Protein AF-A0A4Z2EWL3-F1 (afdb_monomer)

Foldseek 3Di:
DDDDDDDPDPPPPDDDDDDDAQDPDQQSFDPDWDWDWDQDPVGIDPTHTPDDPDRPHGHHFQFALRDPPDPDPDPVVVVVSVVVVVVLVVQLVVLVVVQVVDPHRDCPPRSRSHGNDDDD

pLDDT: mean 77.42, std 18.26, range [26.3, 98.31]

Radius of gyration: 23.14 Å; Cα contacts (8 Å, |Δi|>4): 96; chains: 1; bounding box: 44×36×85 Å

Sequence (120 aa):
MYVFFSSFHRLTMVGYKLEVTTGDLKSSGTWDHIYVTLFGTEGQSERTELDNFGPDFSSGTVLIGAYPKERFNEPAPKQMIKKFQAELSYLSEAITKRNLQLEIPYSYLDPAQIENSVTI

Mean predicted aligned error: 14.12 Å

Organism: NCBI:txid230148

Secondary structure (DSSP, 8-state):
-----------------------SSTT----SPPEE--EETTEE---EE---SS-TT-TT--BTT---S----SHHHHHHHHHHHHHHHHHHHHHHHHHTT-SS---TT-TTT-BSS---

Nearest PDB structures (foldseek):
  1lox-assembly1_A  TM=9.687E-01  e=5.019E-04  Oryctolagus cuniculus
  7laf-assembly1_A  TM=9.757E-01  e=5.727E-04  Homo sapiens
  2p0m-assembly1_A  TM=9.667E-01  e=2.608E-03  Oryctolagus cuniculus
  8ghb-assembly1_A  TM=8.774E-01  e=1.263E-03  Homo sapiens
  3rde-assembly1_A  TM=9.717E-01  e=4.418E-03  Sus scrofa

Solvent-accessible surface area (backbone atoms only — not comparable to full-atom values): 8103 Å² total; per-residue (Å²): 132,90,85,88,88,77,84,84,75,76,85,71,87,75,88,79,91,84,87,86,81,49,70,91,52,88,55,40,35,63,93,68,92,48,71,47,67,54,78,54,100,92,47,67,54,71,80,41,71,69,78,66,98,67,76,83,36,47,52,77,74,50,36,47,79,62,65,93,73,80,84,75,85,52,69,66,65,54,51,51,50,52,51,52,38,52,53,41,53,53,48,29,54,52,48,52,60,54,28,76,76,41,98,72,62,81,56,84,85,28,43,89,70,29,61,62,67,92,84,132

Structure (mmCIF, N/CA/C/O backbone):
data_AF-A0A4Z2EWL3-F1
#
_entry.id   AF-A0A4Z2EWL3-F1
#
loop_
_atom_site.group_PDB
_atom_site.id
_atom_site.type_symbol
_atom_site.label_atom_id
_atom_site.label_alt_id
_atom_site.label_comp_id
_atom_site.l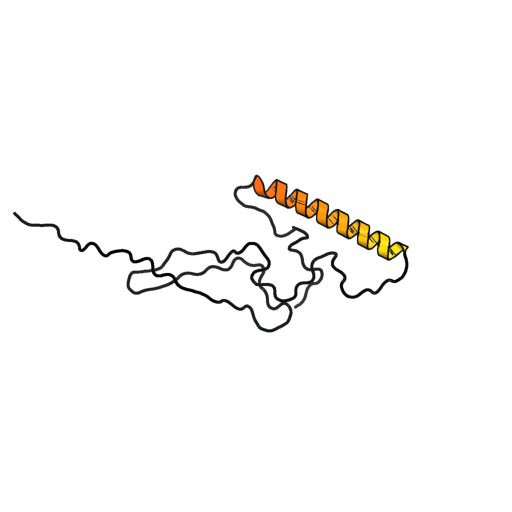abel_asym_id
_atom_site.label_entity_id
_atom_site.label_seq_id
_atom_site.pdbx_PDB_ins_code
_atom_site.Cartn_x
_atom_site.Cartn_y
_atom_site.Cartn_z
_atom_site.occupancy
_atom_site.B_iso_or_equiv
_atom_site.auth_seq_id
_atom_site.auth_comp_id
_atom_site.auth_asym_id
_atom_site.auth_atom_id
_atom_site.pdbx_PDB_model_num
ATOM 1 N N . MET A 1 1 ? -27.261 -0.655 63.452 1.00 36.91 1 MET A N 1
ATOM 2 C CA . MET A 1 1 ? -28.102 0.056 62.465 1.00 36.91 1 MET A CA 1
ATOM 3 C C . MET A 1 1 ? -27.662 -0.409 61.081 1.00 36.91 1 MET A C 1
ATOM 5 O O . MET A 1 1 ? -26.462 -0.417 60.844 1.00 36.91 1 MET A O 1
ATOM 9 N N . TYR A 1 2 ? -28.590 -0.934 60.273 1.00 26.30 2 TYR A N 1
ATOM 10 C CA . TYR A 1 2 ? -28.345 -1.658 59.008 1.00 26.30 2 TYR A CA 1
ATOM 11 C C . TYR A 1 2 ? -27.653 -0.765 57.944 1.00 26.30 2 TYR A C 1
ATOM 13 O O . TYR A 1 2 ? -28.038 0.391 57.822 1.00 26.30 2 TYR A O 1
ATOM 21 N N . VAL A 1 3 ? -26.479 -1.137 57.400 1.00 37.34 3 VAL A N 1
ATOM 22 C CA . VAL A 1 3 ? -26.144 -1.952 56.189 1.00 37.34 3 VAL A CA 1
ATOM 23 C C . VAL A 1 3 ? -26.172 -1.180 54.854 1.00 37.34 3 VAL A C 1
ATOM 25 O O . VAL A 1 3 ? -27.212 -0.679 54.457 1.00 37.34 3 VAL A O 1
ATOM 28 N N . PHE A 1 4 ? -25.055 -1.243 54.111 1.00 32.53 4 PHE A N 1
ATOM 29 C CA . PHE A 1 4 ? -25.033 -1.654 52.697 1.00 32.53 4 PHE A CA 1
ATOM 30 C C . PHE A 1 4 ? -23.852 -2.618 52.477 1.00 32.53 4 PHE A C 1
ATOM 32 O O . PHE A 1 4 ? -22.719 -2.312 52.838 1.00 32.53 4 PHE A O 1
ATOM 39 N N . PHE A 1 5 ? -24.137 -3.796 51.917 1.00 45.84 5 PHE A N 1
ATOM 40 C CA . PHE A 1 5 ? -23.158 -4.721 51.341 1.00 45.84 5 PHE A CA 1
ATOM 41 C C . PHE A 1 5 ? -23.232 -4.569 49.820 1.00 45.84 5 PHE A C 1
ATOM 43 O O . PHE A 1 5 ? -24.322 -4.651 49.260 1.00 45.84 5 PHE A O 1
ATOM 50 N N . SER A 1 6 ? -22.097 -4.472 49.137 1.00 36.22 6 SER A N 1
ATOM 51 C CA . SER A 1 6 ? -21.994 -5.058 47.801 1.00 36.22 6 SER A CA 1
ATOM 52 C C . SER A 1 6 ? -20.575 -5.561 47.592 1.00 36.22 6 SER A C 1
ATOM 54 O O . SER A 1 6 ? -19.611 -4.805 47.690 1.00 36.22 6 SER A O 1
ATOM 56 N N . SER A 1 7 ? -20.487 -6.870 47.372 1.00 41.50 7 SER A N 1
ATOM 57 C CA . SER A 1 7 ? -19.283 -7.641 47.085 1.00 41.50 7 SER A CA 1
ATOM 58 C C . SER A 1 7 ? -18.378 -6.922 46.083 1.00 41.50 7 SER A C 1
ATOM 60 O O . SER A 1 7 ? -18.801 -6.609 44.968 1.00 41.50 7 SER A O 1
ATOM 62 N N . PHE A 1 8 ? -17.130 -6.682 46.484 1.00 43.53 8 PHE A N 1
ATOM 63 C CA . PHE A 1 8 ? -16.066 -6.213 45.605 1.00 43.53 8 PHE A CA 1
ATOM 64 C C . PHE A 1 8 ? -15.697 -7.371 44.668 1.00 43.53 8 PHE A C 1
ATOM 66 O O . PHE A 1 8 ? -14.811 -8.172 44.972 1.00 43.53 8 PHE A O 1
ATOM 73 N N . HIS A 1 9 ? -16.418 -7.510 43.554 1.00 47.66 9 HIS A N 1
ATOM 74 C CA . HIS A 1 9 ? -15.984 -8.393 42.479 1.00 47.66 9 HIS A CA 1
ATOM 75 C C . HIS A 1 9 ? -14.668 -7.817 41.958 1.00 47.66 9 HIS A C 1
ATOM 77 O O . HIS A 1 9 ? -14.622 -6.710 41.421 1.00 47.66 9 HIS A O 1
ATOM 83 N N . ARG A 1 10 ? -13.565 -8.534 42.194 1.00 48.88 10 ARG A N 1
ATOM 84 C CA . ARG A 1 10 ? -12.300 -8.236 41.526 1.00 48.88 10 ARG A CA 1
ATOM 85 C C . ARG A 1 10 ? -12.565 -8.357 40.031 1.00 48.88 10 ARG A C 1
ATOM 87 O O . ARG A 1 10 ? -12.827 -9.458 39.561 1.00 48.88 10 ARG A O 1
ATOM 94 N N . LE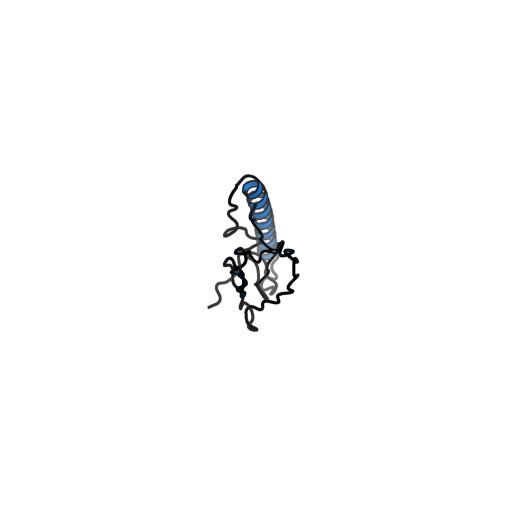U A 1 11 ? -12.452 -7.253 39.300 1.00 53.50 11 LEU A N 1
ATOM 95 C CA . LEU A 1 11 ? -12.307 -7.296 37.850 1.00 53.50 11 LEU A CA 1
ATOM 96 C C . LEU A 1 11 ? -10.967 -7.978 37.561 1.00 53.50 11 LEU A C 1
ATOM 98 O O . LEU A 1 11 ? -9.908 -7.351 37.586 1.00 53.50 11 LEU A O 1
ATOM 102 N N . THR A 1 12 ? -10.982 -9.297 37.390 1.00 55.94 12 THR A N 1
ATOM 103 C CA . THR A 1 12 ? -9.820 -10.019 36.888 1.00 55.94 12 THR A CA 1
ATOM 104 C C . THR A 1 12 ? -9.758 -9.767 35.394 1.00 55.94 12 THR A C 1
ATOM 106 O O . THR A 1 12 ? -10.603 -10.255 34.649 1.00 55.94 12 THR A O 1
ATOM 109 N N . MET A 1 13 ? -8.768 -8.991 34.958 1.00 58.00 13 MET A N 1
ATOM 110 C CA . MET A 1 13 ? -8.399 -8.904 33.547 1.00 58.00 13 MET A CA 1
ATOM 111 C C . MET A 1 13 ? -8.018 -10.308 33.072 1.00 58.00 13 MET A C 1
ATOM 113 O O . MET A 1 13 ? -6.958 -10.827 33.426 1.00 58.00 13 MET A O 1
ATOM 117 N N . VAL A 1 14 ? -8.912 -10.946 32.322 1.00 70.56 14 VAL A N 1
ATOM 118 C CA . VAL A 1 14 ? -8.635 -12.212 31.646 1.00 70.56 14 VAL A CA 1
ATOM 119 C C . VAL A 1 14 ? -8.120 -11.864 30.258 1.00 70.56 14 VAL A C 1
ATOM 121 O O . VAL A 1 14 ? -8.828 -11.250 29.464 1.00 70.56 14 VAL A O 1
ATOM 124 N N . GLY A 1 15 ? -6.867 -12.215 29.980 1.00 73.12 15 GLY A N 1
ATOM 125 C CA . GLY A 1 15 ? -6.297 -12.073 28.645 1.00 73.12 15 GLY A CA 1
ATOM 126 C C . GLY A 1 15 ? -6.815 -13.180 27.734 1.00 73.12 15 GLY A C 1
ATOM 127 O O . GLY A 1 15 ? -6.640 -14.359 28.039 1.00 73.12 15 GLY A O 1
ATOM 128 N N . TYR A 1 16 ? -7.421 -12.806 26.610 1.00 74.25 16 TYR A N 1
ATOM 129 C CA . TYR A 1 16 ? -7.847 -13.737 25.570 1.00 74.25 16 TYR A CA 1
ATOM 130 C C . TYR A 1 16 ? -6.922 -13.600 24.363 1.00 74.25 16 TYR A C 1
ATOM 132 O O . TYR A 1 16 ? -6.658 -12.491 23.903 1.00 74.25 16 TYR A O 1
ATOM 140 N N . LYS A 1 17 ? -6.428 -14.727 23.843 1.00 79.00 17 LYS A N 1
ATOM 141 C CA . LYS A 1 17 ? -5.720 -14.762 22.562 1.00 79.00 17 LYS A CA 1
ATOM 142 C C . LYS A 1 17 ? -6.729 -15.107 21.475 1.00 79.00 17 LYS A C 1
ATOM 144 O O . LYS A 1 17 ? -7.291 -16.198 21.490 1.00 79.00 17 LYS A O 1
ATOM 149 N N . LEU A 1 18 ? -6.947 -14.173 20.561 1.00 73.69 18 LEU A N 1
ATOM 150 C CA . LEU A 1 18 ? -7.812 -14.354 19.402 1.00 73.69 18 LEU A CA 1
ATOM 151 C C . LEU A 1 18 ? -6.942 -14.583 18.166 1.00 73.69 18 LEU A C 1
ATOM 153 O O . LEU A 1 18 ? -5.900 -13.948 18.013 1.00 73.69 18 LEU A O 1
ATOM 157 N N . GLU A 1 19 ? -7.369 -15.493 17.299 1.00 75.06 19 GLU A N 1
ATOM 158 C CA . GLU A 1 19 ? -6.786 -15.706 15.977 1.00 75.06 19 GLU A CA 1
ATOM 159 C C . GLU A 1 19 ? -7.910 -15.551 14.957 1.00 75.06 19 GLU A C 1
ATOM 161 O O . GLU A 1 19 ? -8.977 -16.150 15.103 1.00 75.06 19 GLU A O 1
ATOM 166 N N . VAL A 1 20 ? -7.693 -14.688 13.970 1.00 74.06 20 VAL A N 1
ATOM 167 C CA . VAL A 1 20 ? -8.675 -14.359 12.938 1.00 74.06 20 VAL A CA 1
ATOM 168 C C . VAL A 1 20 ? -8.034 -14.661 11.592 1.00 74.06 20 VAL A C 1
ATOM 170 O O . VAL A 1 20 ? -6.884 -14.303 11.354 1.00 74.06 20 VAL A O 1
ATOM 173 N N . THR A 1 21 ? -8.765 -15.339 10.712 1.00 68.25 21 THR A N 1
ATOM 174 C CA . THR A 1 21 ? -8.291 -15.683 9.369 1.00 68.25 21 THR A CA 1
ATOM 175 C C . THR A 1 21 ? -9.355 -15.310 8.350 1.00 68.25 21 THR A C 1
ATOM 177 O O . THR A 1 21 ? -10.517 -15.691 8.485 1.00 68.25 21 THR A O 1
ATOM 180 N N . THR A 1 22 ? -8.956 -14.573 7.319 1.00 63.28 22 THR A N 1
ATOM 181 C CA . THR A 1 22 ? -9.805 -14.154 6.204 1.00 63.28 22 THR A CA 1
ATOM 182 C C . THR A 1 22 ? -9.555 -15.062 5.001 1.00 63.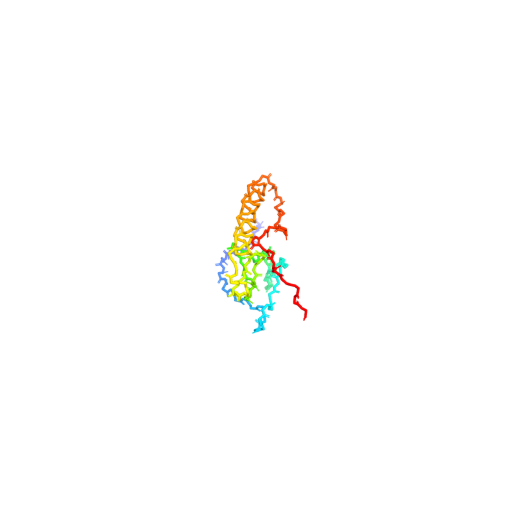28 22 THR A C 1
ATOM 184 O O . THR A 1 22 ? -8.698 -14.771 4.178 1.00 63.28 22 THR A O 1
ATOM 187 N N . GLY A 1 23 ? -10.287 -16.182 4.914 1.00 66.69 23 GLY A N 1
ATOM 188 C CA . GLY A 1 23 ? -10.231 -17.150 3.801 1.00 66.69 23 GLY A CA 1
ATOM 189 C C . GLY A 1 23 ? -8.845 -17.759 3.507 1.00 66.69 23 GLY A C 1
ATOM 190 O O . GLY A 1 23 ? -7.820 -17.326 4.021 1.00 66.69 23 GLY A O 1
ATOM 191 N N . ASP A 1 24 ? -8.798 -18.804 2.684 1.00 70.44 24 ASP A N 1
ATOM 192 C CA . ASP A 1 24 ? -7.557 -19.471 2.249 1.00 70.44 24 ASP A CA 1
ATOM 193 C C . ASP A 1 24 ? -7.248 -19.252 0.755 1.00 70.44 24 ASP A C 1
ATOM 195 O O . ASP A 1 24 ? -6.275 -19.787 0.214 1.00 70.44 24 ASP A O 1
ATOM 199 N N . LEU A 1 25 ? -8.057 -18.428 0.082 1.00 58.72 25 LEU A N 1
ATOM 200 C CA . LEU A 1 25 ? -7.866 -18.054 -1.312 1.00 58.72 25 LEU A CA 1
ATOM 201 C C . LEU A 1 25 ? -6.896 -16.877 -1.424 1.00 58.72 25 LEU A C 1
ATOM 203 O O . LEU A 1 25 ? -6.834 -15.988 -0.581 1.00 58.72 25 LEU A O 1
ATOM 207 N N . LYS A 1 26 ? -6.137 -16.840 -2.519 1.00 58.09 26 LYS A N 1
ATOM 208 C CA . LYS A 1 26 ? -5.265 -15.700 -2.804 1.00 58.09 26 LYS A CA 1
ATOM 209 C C . LYS A 1 26 ? -6.119 -14.426 -2.902 1.00 58.09 26 LYS A C 1
ATOM 211 O O . LYS A 1 26 ? -7.055 -14.410 -3.695 1.00 58.09 26 LYS A O 1
ATOM 216 N N . SER A 1 27 ? -5.776 -13.398 -2.124 1.00 59.25 27 SER A N 1
ATOM 217 C CA . SER A 1 27 ? -6.521 -12.135 -2.009 1.00 59.25 27 SER A CA 1
ATOM 218 C C . SER A 1 27 ? -7.858 -12.203 -1.250 1.00 59.25 27 SER A C 1
ATOM 220 O O . SER A 1 27 ? -8.671 -11.299 -1.403 1.00 59.25 27 SER A O 1
ATOM 222 N N . SER A 1 28 ? -8.111 -13.204 -0.393 1.00 56.78 28 SER A N 1
ATOM 223 C CA . SER A 1 28 ? -9.351 -13.286 0.414 1.00 56.78 28 SER A CA 1
ATOM 224 C C . SER A 1 28 ? -9.411 -12.329 1.613 1.00 56.78 28 SER A C 1
ATOM 226 O O . SER A 1 28 ? -10.092 -12.607 2.598 1.00 56.78 28 SER A O 1
ATOM 228 N N . GLY A 1 29 ? -8.697 -11.207 1.543 1.00 65.75 29 GLY A N 1
ATOM 229 C CA . GLY A 1 29 ? -8.638 -10.217 2.607 1.00 65.75 29 GLY A CA 1
ATOM 230 C C . GLY A 1 29 ? -9.777 -9.213 2.619 1.00 65.75 29 GLY A C 1
ATOM 231 O O . GLY A 1 29 ? -10.506 -9.070 1.644 1.00 65.75 29 GLY A O 1
ATOM 232 N N . THR A 1 30 ? -9.904 -8.485 3.727 1.00 66.56 30 THR A N 1
ATOM 233 C CA . THR A 1 30 ? -10.777 -7.309 3.818 1.00 66.56 30 THR A CA 1
ATOM 234 C C . THR A 1 30 ? -9.941 -6.053 4.035 1.00 66.56 30 THR A C 1
ATOM 236 O O . THR A 1 30 ? -8.899 -6.105 4.685 1.00 66.56 30 THR A O 1
ATOM 239 N N . TRP A 1 31 ? -10.406 -4.943 3.466 1.00 64.81 31 TRP A N 1
ATOM 240 C CA . TRP A 1 31 ? -9.880 -3.595 3.704 1.00 64.81 31 TRP A CA 1
ATOM 241 C C . TRP A 1 31 ? -10.766 -2.810 4.684 1.00 64.81 31 TRP A C 1
ATOM 243 O O . TRP A 1 31 ? -10.524 -1.632 4.933 1.00 64.81 31 TRP A O 1
ATOM 253 N N . ASP A 1 32 ? -11.834 -3.442 5.177 1.00 66.12 32 ASP A N 1
ATOM 254 C CA . ASP A 1 32 ? -12.770 -2.848 6.125 1.00 66.12 32 ASP A CA 1
ATOM 255 C C . ASP A 1 32 ? -12.265 -3.001 7.564 1.00 66.12 32 ASP A C 1
ATOM 257 O O . ASP A 1 32 ? -11.518 -3.930 7.886 1.00 66.12 32 ASP A O 1
ATOM 261 N N . HIS A 1 33 ? -12.716 -2.110 8.441 1.00 72.56 33 HIS A N 1
ATOM 262 C CA . HIS A 1 33 ? -12.369 -2.143 9.853 1.00 72.56 33 HIS A CA 1
ATOM 263 C C . HIS A 1 33 ? -13.040 -3.346 10.526 1.00 72.56 33 HIS A C 1
ATOM 265 O O . HIS A 1 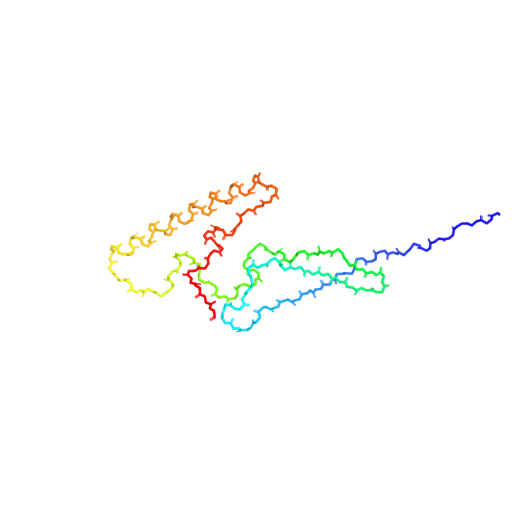33 ? -14.271 -3.437 10.615 1.00 72.56 33 HIS A O 1
ATOM 271 N N . ILE A 1 34 ? -12.231 -4.283 11.023 1.00 76.19 34 ILE A N 1
ATOM 272 C CA . ILE A 1 34 ? -12.729 -5.437 11.771 1.00 76.19 34 ILE A CA 1
ATOM 273 C C . ILE A 1 34 ? -12.762 -5.089 13.253 1.00 76.19 34 ILE A C 1
ATOM 275 O O . ILE A 1 34 ? -11.808 -4.554 13.808 1.00 76.19 34 ILE A O 1
ATOM 279 N N . TYR A 1 35 ? -13.857 -5.446 13.916 1.00 81.31 35 TYR A N 1
ATOM 280 C CA . TYR A 1 35 ? -14.028 -5.227 15.344 1.00 81.31 35 TYR A CA 1
ATOM 281 C C . TYR A 1 35 ? -14.415 -6.520 16.044 1.00 81.31 35 TYR A C 1
ATOM 283 O O . TYR A 1 35 ? -15.162 -7.333 15.497 1.00 81.31 35 TYR A O 1
ATOM 291 N N . VAL A 1 36 ? -13.964 -6.670 17.286 1.00 85.25 36 VAL A N 1
ATOM 292 C CA . VAL A 1 36 ? -14.373 -7.751 18.176 1.00 85.25 36 VAL A CA 1
ATOM 293 C C . VAL A 1 36 ? -15.142 -7.205 19.376 1.00 85.25 36 VAL A C 1
ATOM 295 O O . VAL A 1 36 ? -14.870 -6.126 19.903 1.00 85.25 36 VAL A O 1
ATOM 298 N N . THR A 1 37 ? -16.143 -7.962 19.812 1.00 87.81 37 THR A N 1
ATOM 299 C CA . THR A 1 37 ? -16.877 -7.731 21.057 1.00 87.81 37 THR A CA 1
ATOM 300 C C . THR A 1 37 ? -17.090 -9.083 21.720 1.00 87.81 37 THR A C 1
ATOM 302 O O . THR A 1 37 ? -17.588 -10.014 21.086 1.00 87.81 37 THR A O 1
ATOM 305 N N . LEU A 1 38 ? -16.677 -9.211 22.979 1.00 84.69 38 LEU A N 1
ATOM 306 C CA . LEU A 1 38 ? -16.857 -10.428 23.764 1.00 84.69 38 LEU A CA 1
ATOM 307 C C . LEU A 1 38 ? -18.143 -10.315 24.579 1.00 84.69 38 LEU A C 1
ATOM 309 O O . LEU A 1 38 ? -18.368 -9.307 25.242 1.00 84.69 38 LEU A O 1
ATOM 313 N N . PHE A 1 39 ? -18.963 -11.363 24.566 1.00 88.19 39 PHE A N 1
ATOM 314 C CA . PHE A 1 39 ? -20.186 -11.452 25.363 1.00 88.19 39 PHE A CA 1
ATOM 315 C C . PHE A 1 39 ? -20.015 -12.506 26.458 1.00 88.19 39 PHE A C 1
ATOM 317 O O . PHE A 1 39 ? -19.591 -13.629 26.185 1.00 88.19 39 PHE A O 1
ATOM 324 N N . GLY A 1 40 ? -20.358 -12.152 27.694 1.00 83.56 40 GLY A N 1
ATOM 325 C CA . GLY A 1 40 ? -20.301 -13.025 28.862 1.00 83.56 40 GLY A CA 1
ATOM 326 C C . GLY A 1 40 ? -21.521 -12.865 29.769 1.00 83.56 40 GLY A C 1
ATOM 327 O O . GLY A 1 40 ? -22.402 -12.041 29.531 1.00 83.56 40 GLY A O 1
ATOM 328 N N . THR A 1 41 ? -21.577 -13.653 30.843 1.00 88.25 41 THR A N 1
ATOM 329 C CA . THR A 1 41 ? -22.690 -13.627 31.813 1.00 88.25 41 THR A CA 1
ATOM 330 C C . THR A 1 41 ? -22.806 -12.309 32.578 1.00 88.25 41 THR A C 1
ATOM 332 O O . THR A 1 41 ? -23.866 -12.015 33.119 1.00 88.25 41 THR A O 1
ATOM 335 N N . GLU A 1 42 ? -21.731 -11.521 32.625 1.00 83.12 42 GLU A N 1
ATOM 336 C CA . GLU A 1 42 ? -21.683 -10.214 33.292 1.00 83.12 42 GLU A CA 1
ATOM 337 C C . GLU A 1 42 ? -21.843 -9.029 32.322 1.00 83.12 42 GLU A C 1
ATOM 339 O O . GLU A 1 42 ? -21.753 -7.878 32.739 1.00 83.12 42 GLU A O 1
ATOM 344 N N . GLY A 1 43 ? -22.105 -9.288 31.037 1.00 83.25 43 GLY A N 1
ATOM 345 C CA . GLY A 1 43 ? -22.301 -8.252 30.022 1.00 83.25 43 GLY A CA 1
ATOM 346 C C . GLY A 1 43 ? -21.391 -8.420 28.809 1.00 83.25 43 GLY A C 1
ATOM 347 O O . GLY A 1 43 ? -20.918 -9.516 28.514 1.00 83.25 43 G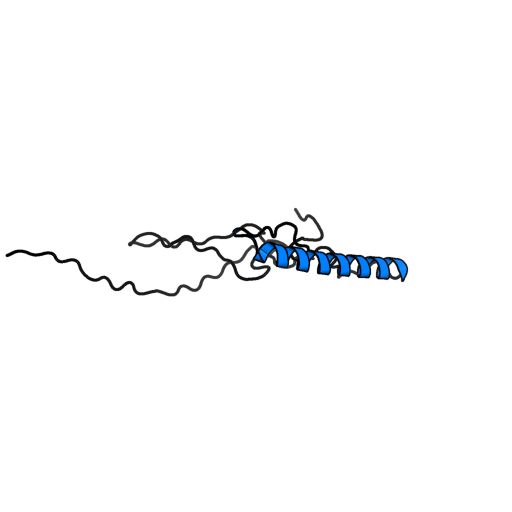LY A O 1
ATOM 348 N N . GLN A 1 44 ? -21.173 -7.325 28.085 1.00 87.56 44 GLN A N 1
ATOM 349 C CA . GLN A 1 44 ? -20.319 -7.280 26.896 1.00 87.56 44 GLN A CA 1
ATOM 350 C C . GLN A 1 44 ? -19.054 -6.459 27.160 1.00 87.56 44 GLN A C 1
ATOM 352 O O . GLN A 1 44 ? -19.077 -5.535 27.974 1.00 87.56 44 GLN A O 1
ATOM 357 N N . SER A 1 45 ? -17.965 -6.784 26.466 1.00 85.19 45 SER A N 1
ATOM 358 C CA . SER A 1 45 ? -16.774 -5.936 26.430 1.00 85.19 45 SER A CA 1
ATOM 359 C C . SER A 1 45 ? -17.028 -4.664 25.621 1.00 85.19 45 SER A C 1
ATOM 361 O O . SER A 1 45 ? -17.990 -4.569 24.858 1.00 85.19 45 SER A O 1
ATOM 363 N N . GLU A 1 46 ? -16.101 -3.715 25.714 1.00 85.81 46 GLU A N 1
ATOM 364 C CA . GLU A 1 46 ? -16.002 -2.643 24.726 1.00 85.81 46 GLU A CA 1
ATOM 365 C C . GLU A 1 46 ? -15.753 -3.222 23.325 1.00 85.81 46 GLU A C 1
ATOM 367 O O . GLU A 1 46 ? -15.174 -4.308 23.174 1.00 85.81 46 GLU A O 1
ATOM 372 N N . ARG A 1 47 ? -16.196 -2.490 22.298 1.00 82.62 47 ARG A N 1
ATOM 373 C CA . ARG A 1 47 ? -15.889 -2.810 20.904 1.00 82.62 47 ARG A CA 1
ATOM 374 C C . ARG A 1 47 ? -14.422 -2.481 20.658 1.00 82.62 47 ARG A C 1
ATOM 376 O O . ARG A 1 47 ? -14.046 -1.314 20.635 1.00 82.62 47 ARG A O 1
ATOM 383 N N . THR A 1 48 ? -13.607 -3.509 20.480 1.00 82.06 48 THR A N 1
ATOM 384 C CA . THR A 1 48 ? -12.177 -3.360 20.211 1.00 82.06 48 THR A CA 1
ATOM 385 C C . THR A 1 48 ? -11.942 -3.517 18.719 1.00 82.06 48 THR A C 1
ATOM 387 O O . THR A 1 48 ? -12.352 -4.516 18.130 1.00 82.06 48 THR A O 1
ATOM 390 N N . GLU A 1 49 ? -11.329 -2.515 18.099 1.00 78.88 49 GLU A N 1
ATOM 391 C CA . GLU A 1 49 ? -10.860 -2.622 16.721 1.00 78.88 49 GLU A CA 1
ATOM 392 C C . GLU A 1 49 ? -9.678 -3.590 16.657 1.00 78.88 49 GLU A C 1
ATOM 394 O O . GLU A 1 49 ? -8.842 -3.622 17.559 1.00 78.88 49 GLU A O 1
ATOM 399 N N . LEU A 1 50 ? -9.649 -4.429 15.628 1.00 78.00 50 LEU A N 1
ATOM 400 C CA . LEU A 1 50 ? -8.502 -5.271 15.333 1.00 78.00 50 LEU A CA 1
ATOM 401 C C . LEU A 1 50 ? -7.601 -4.503 14.366 1.00 78.00 50 LEU A C 1
ATOM 403 O O . LEU A 1 50 ? -7.696 -4.698 13.156 1.00 78.00 50 LEU A O 1
ATOM 407 N N . ASP A 1 51 ? -6.764 -3.623 14.913 1.00 63.34 51 ASP A N 1
ATOM 408 C CA . ASP A 1 51 ? -5.747 -2.875 14.181 1.00 63.34 51 ASP A CA 1
ATOM 409 C C . ASP A 1 51 ? -4.340 -3.279 14.654 1.00 63.34 51 ASP A C 1
ATOM 411 O O . ASP A 1 51 ? -3.856 -2.930 15.726 1.00 63.34 51 ASP A O 1
ATOM 415 N N . ASN A 1 52 ? -3.625 -4.046 13.847 1.00 57.34 52 ASN A N 1
ATOM 416 C CA . ASN A 1 52 ? -2.175 -3.959 13.845 1.00 57.34 52 ASN A CA 1
ATOM 417 C C . ASN A 1 52 ? -1.746 -2.978 12.741 1.00 57.34 52 ASN A C 1
ATOM 419 O O . ASN A 1 52 ? -2.453 -2.627 11.796 1.00 57.34 52 ASN A O 1
ATOM 423 N N . PHE A 1 53 ? -0.540 -2.445 12.887 1.00 45.81 53 PHE A N 1
ATOM 424 C CA . PHE A 1 53 ? 0.027 -1.582 11.864 1.00 45.81 53 PHE A CA 1
ATOM 425 C C . PHE A 1 53 ? 0.508 -2.449 10.690 1.00 45.81 53 PHE A C 1
ATOM 427 O O . PHE A 1 53 ? 1.620 -2.980 10.729 1.00 45.81 53 PHE A O 1
ATOM 434 N N . GLY A 1 54 ? -0.322 -2.607 9.656 1.00 54.31 54 GLY A N 1
ATOM 435 C CA . GLY A 1 54 ? 0.027 -3.375 8.462 1.00 54.31 54 GLY A CA 1
ATOM 436 C C . GLY A 1 54 ? -1.167 -4.026 7.750 1.00 54.31 54 GLY A C 1
ATOM 437 O O . GLY A 1 54 ? -2.318 -3.774 8.090 1.00 54.31 54 GLY A O 1
ATOM 438 N N . PRO A 1 55 ? -0.904 -4.839 6.710 1.00 52.25 55 PRO A N 1
ATOM 439 C CA . PRO A 1 55 ? -1.921 -5.595 5.982 1.00 52.25 55 PRO A CA 1
ATOM 440 C C . PRO A 1 55 ? -2.441 -6.778 6.815 1.00 52.25 55 PRO A C 1
ATOM 442 O O . PRO A 1 55 ? -2.119 -7.936 6.551 1.00 52.25 55 PRO A O 1
ATOM 445 N N . ASP A 1 56 ? -3.248 -6.505 7.832 1.00 55.22 56 ASP A N 1
ATOM 446 C CA . ASP A 1 56 ? -3.598 -7.509 8.849 1.00 55.22 56 ASP A CA 1
ATOM 447 C C . ASP A 1 56 ? -4.555 -8.593 8.382 1.00 55.22 56 ASP A C 1
ATOM 449 O O . ASP A 1 56 ? -4.703 -9.628 9.031 1.00 55.22 56 ASP A O 1
ATOM 453 N N . PHE A 1 57 ? -5.157 -8.385 7.216 1.00 54.84 57 PHE A N 1
ATOM 454 C CA . PHE A 1 57 ? -6.086 -9.328 6.620 1.00 54.84 57 PHE A CA 1
ATOM 455 C C . PHE A 1 57 ? -5.830 -9.570 5.137 1.00 54.84 57 PHE A C 1
ATOM 457 O O . PHE A 1 57 ? -6.602 -10.293 4.522 1.00 54.84 57 PHE A O 1
ATOM 464 N N . SER A 1 58 ? -4.761 -9.035 4.535 1.00 52.81 58 SER A N 1
ATOM 465 C CA . SER A 1 58 ? -4.552 -9.124 3.084 1.00 52.81 58 SER A CA 1
ATOM 466 C C . SER A 1 58 ? -3.502 -10.184 2.714 1.00 52.81 58 SER A C 1
ATOM 468 O O . SER A 1 58 ? -2.313 -9.895 2.556 1.00 52.81 58 SER A O 1
ATOM 470 N N . SER A 1 59 ? -3.920 -11.444 2.563 1.00 46.31 59 SER A N 1
ATOM 471 C CA . SER A 1 59 ? -3.024 -12.505 2.090 1.00 46.31 59 SER A CA 1
ATOM 472 C C . SER A 1 59 ? -2.761 -12.361 0.574 1.00 46.31 59 SER A C 1
ATOM 474 O O . SER A 1 59 ? -3.579 -12.703 -0.278 1.00 46.31 59 SER A O 1
ATOM 476 N N . GLY A 1 60 ? -1.576 -11.854 0.209 1.00 57.53 60 GLY A N 1
ATOM 477 C CA . GLY A 1 60 ? -1.052 -11.919 -1.167 1.00 57.53 60 GLY A CA 1
ATOM 478 C C . GLY A 1 60 ? -1.303 -10.714 -2.083 1.00 57.53 60 GLY A C 1
ATOM 479 O O . GLY A 1 60 ? -1.257 -10.878 -3.307 1.00 57.53 60 GLY A O 1
ATOM 480 N N . THR A 1 61 ? -1.525 -9.524 -1.526 1.00 66.88 61 THR A N 1
ATOM 481 C CA . THR A 1 61 ? -1.769 -8.285 -2.277 1.00 66.88 61 THR A CA 1
ATOM 482 C C . THR A 1 61 ? -0.531 -7.795 -3.035 1.00 66.88 61 THR A C 1
ATOM 484 O O . THR A 1 61 ? 0.591 -7.771 -2.527 1.00 66.88 61 THR A O 1
ATOM 487 N N . VAL A 1 62 ? -0.729 -7.415 -4.301 1.00 82.88 62 VAL A N 1
ATOM 488 C CA . VAL A 1 62 ? 0.284 -6.719 -5.106 1.00 82.88 62 VAL A CA 1
ATOM 489 C C . VAL A 1 62 ? -0.097 -5.250 -5.118 1.00 82.88 62 VAL A C 1
ATOM 491 O O . VAL A 1 62 ? -1.081 -4.880 -5.755 1.00 82.88 62 VAL A O 1
ATOM 494 N N . LEU A 1 63 ? 0.680 -4.429 -4.415 1.00 88.38 63 LEU A N 1
ATOM 495 C CA . LEU A 1 63 ? 0.433 -2.994 -4.329 1.00 88.38 63 LEU A CA 1
ATOM 496 C C . LEU A 1 63 ? 0.616 -2.301 -5.680 1.00 88.38 63 LEU A C 1
ATOM 498 O O . LEU A 1 63 ? 1.344 -2.772 -6.563 1.00 88.38 63 LEU A O 1
ATOM 502 N N . ILE A 1 64 ? -0.030 -1.152 -5.834 1.00 89.81 64 ILE A N 1
ATOM 503 C CA . ILE A 1 64 ? 0.114 -0.310 -7.012 1.00 89.81 64 ILE A CA 1
ATOM 504 C C . ILE A 1 64 ? 1.592 0.041 -7.239 1.00 89.81 64 ILE A C 1
ATOM 506 O O . ILE A 1 64 ? 2.336 0.388 -6.325 1.00 89.81 64 ILE A O 1
ATOM 510 N N . GLY A 1 65 ? 2.054 -0.122 -8.480 1.00 89.75 65 GLY A N 1
ATOM 511 C CA . GLY A 1 65 ? 3.461 0.075 -8.840 1.00 89.75 65 GLY A CA 1
ATOM 512 C C . GLY A 1 65 ? 4.392 -1.107 -8.540 1.00 89.75 65 GLY A C 1
ATOM 513 O O . GLY A 1 65 ? 5.526 -1.105 -9.027 1.00 89.75 65 GLY A O 1
ATOM 514 N N . ALA A 1 66 ? 3.944 -2.146 -7.828 1.00 89.69 66 ALA A N 1
ATOM 515 C CA . ALA A 1 66 ? 4.687 -3.397 -7.708 1.00 89.69 66 ALA A CA 1
ATOM 516 C C . ALA A 1 66 ? 4.417 -4.301 -8.924 1.00 89.69 66 ALA A C 1
ATOM 518 O O . ALA A 1 66 ? 3.286 -4.705 -9.201 1.00 89.69 66 ALA A O 1
ATOM 519 N N . TYR A 1 67 ? 5.480 -4.653 -9.651 1.00 90.25 67 TYR A N 1
ATOM 520 C CA . TYR A 1 67 ? 5.406 -5.493 -10.851 1.00 90.25 67 TYR A CA 1
ATOM 521 C C . TYR A 1 67 ? 6.326 -6.717 -10.719 1.00 90.25 67 TYR A C 1
ATOM 523 O O . TYR A 1 67 ? 7.371 -6.772 -11.362 1.00 90.25 67 TYR A O 1
ATOM 531 N N . PRO A 1 68 ? 5.961 -7.721 -9.898 1.00 86.44 68 PRO A N 1
ATOM 532 C CA . PRO A 1 68 ? 6.804 -8.900 -9.666 1.00 86.44 68 PRO A CA 1
ATOM 533 C C . PRO A 1 68 ? 6.982 -9.776 -10.916 1.00 86.44 68 PRO A C 1
ATOM 535 O O . PRO A 1 68 ? 7.937 -10.539 -11.014 1.00 86.44 68 PRO A O 1
ATOM 538 N N . LYS A 1 69 ? 6.063 -9.681 -11.886 1.00 85.81 69 LYS A N 1
ATOM 539 C CA . LYS A 1 69 ? 6.191 -10.323 -13.199 1.00 85.81 69 LYS A CA 1
ATOM 540 C C . LYS A 1 69 ? 6.744 -9.310 -14.198 1.00 85.81 69 LYS A C 1
ATOM 542 O O . LYS A 1 69 ? 5.974 -8.546 -14.780 1.00 85.81 69 LYS A O 1
ATOM 547 N N . GLU A 1 70 ? 8.058 -9.318 -14.404 1.00 84.38 70 GLU A N 1
ATOM 548 C CA . GLU A 1 70 ? 8.701 -8.481 -15.422 1.00 84.38 70 GLU A CA 1
ATOM 549 C C . GLU A 1 70 ? 8.214 -8.872 -16.825 1.00 84.38 70 GLU A C 1
ATOM 551 O O . GLU A 1 70 ? 8.397 -10.003 -17.270 1.00 84.38 70 GLU A O 1
ATOM 556 N N . ARG A 1 71 ? 7.564 -7.931 -17.520 1.00 89.12 71 ARG A N 1
ATOM 557 C CA . ARG A 1 71 ? 7.117 -8.102 -18.916 1.00 89.12 71 ARG A CA 1
ATOM 558 C C . ARG A 1 71 ? 7.898 -7.257 -19.917 1.00 89.12 71 ARG A C 1
ATOM 560 O O . ARG A 1 71 ? 7.895 -7.577 -21.098 1.00 89.12 71 ARG A O 1
ATOM 567 N N . PHE A 1 72 ? 8.540 -6.192 -19.446 1.00 91.81 72 PHE A N 1
ATOM 568 C CA . PHE A 1 72 ? 9.313 -5.269 -20.270 1.00 91.81 72 PHE A CA 1
ATOM 569 C C . PHE A 1 72 ? 10.801 -5.491 -20.035 1.00 91.81 72 PHE A C 1
ATOM 571 O O . PHE A 1 72 ? 11.242 -5.532 -18.886 1.00 91.81 72 PHE A O 1
ATOM 578 N N . ASN A 1 73 ? 11.570 -5.572 -21.117 1.00 90.69 73 ASN A N 1
ATOM 579 C CA . ASN A 1 73 ? 13.028 -5.717 -21.072 1.00 90.69 73 ASN A CA 1
ATOM 580 C C . ASN A 1 73 ? 13.747 -4.461 -21.575 1.00 90.69 73 ASN A C 1
ATOM 582 O O . ASN A 1 73 ? 14.938 -4.279 -21.325 1.00 90.69 73 ASN A O 1
ATOM 586 N N . GLU A 1 74 ? 13.020 -3.579 -22.251 1.00 97.19 74 GLU A N 1
ATOM 587 C CA . GLU A 1 74 ? 13.520 -2.348 -22.825 1.00 97.19 74 GLU A CA 1
ATOM 588 C C . GLU A 1 74 ? 13.864 -1.325 -21.724 1.00 97.19 74 GLU A C 1
ATOM 590 O O . GLU A 1 74 ? 13.145 -1.198 -20.724 1.00 97.19 74 GLU A O 1
ATOM 595 N N . PRO A 1 75 ? 14.947 -0.546 -21.893 1.00 95.81 75 PRO A N 1
ATOM 596 C CA . PRO A 1 75 ? 15.412 0.384 -20.864 1.00 95.81 75 PRO A CA 1
ATOM 597 C C . PRO A 1 75 ? 14.411 1.512 -20.577 1.00 95.81 75 PRO A C 1
ATOM 599 O O . PRO A 1 75 ? 14.261 1.912 -19.423 1.00 95.81 75 PRO A O 1
ATOM 602 N N . ALA A 1 76 ? 13.692 1.999 -21.594 1.00 96.44 76 ALA A N 1
ATOM 603 C CA . ALA A 1 76 ? 12.754 3.110 -21.441 1.00 96.44 76 ALA A CA 1
ATOM 604 C C . ALA A 1 76 ? 11.538 2.761 -20.546 1.00 96.44 76 ALA A C 1
ATOM 606 O O . ALA A 1 76 ? 11.345 3.450 -19.542 1.00 96.44 76 ALA A O 1
ATOM 607 N N . PRO A 1 77 ? 10.773 1.674 -20.789 1.00 96.38 77 PRO A N 1
ATOM 608 C CA . PRO A 1 77 ? 9.724 1.224 -19.869 1.00 96.38 77 PRO A CA 1
ATOM 609 C C . PRO A 1 77 ? 10.232 0.963 -18.447 1.00 96.38 77 PRO A C 1
ATOM 611 O O . PRO A 1 77 ? 9.585 1.367 -17.483 1.00 96.38 77 PRO A O 1
ATOM 614 N N . LYS A 1 78 ? 11.420 0.354 -18.291 1.00 95.12 78 LYS A N 1
ATOM 615 C CA . LYS A 1 78 ? 12.021 0.129 -16.965 1.00 95.12 78 LYS A CA 1
ATOM 616 C C . LYS A 1 78 ? 12.310 1.444 -16.234 1.00 95.12 78 LYS A C 1
ATOM 618 O O . LYS A 1 78 ? 12.077 1.537 -15.030 1.00 95.12 78 LYS A O 1
ATOM 623 N N . GLN A 1 79 ? 12.780 2.473 -16.940 1.00 96.69 79 GLN A N 1
ATOM 624 C CA . GLN A 1 79 ? 12.998 3.800 -16.359 1.00 96.69 79 GLN A CA 1
ATOM 625 C C . GLN A 1 79 ? 11.679 4.487 -15.977 1.00 96.69 79 GLN A C 1
ATOM 627 O O . GLN A 1 79 ? 11.598 5.092 -14.909 1.00 96.69 79 GLN A O 1
ATOM 632 N N . MET A 1 80 ? 10.640 4.361 -16.806 1.00 96.88 80 MET A N 1
ATOM 633 C CA . MET A 1 80 ? 9.307 4.897 -16.506 1.00 96.88 80 MET A CA 1
ATOM 634 C C . MET A 1 80 ? 8.698 4.237 -15.265 1.00 96.88 80 MET A C 1
ATOM 636 O O . MET A 1 80 ? 8.202 4.942 -14.391 1.00 96.88 80 MET A O 1
ATOM 640 N N . ILE A 1 81 ? 8.806 2.909 -15.143 1.00 95.69 81 ILE A N 1
ATOM 641 C CA . ILE A 1 81 ? 8.351 2.160 -13.962 1.00 95.69 81 ILE A CA 1
ATOM 642 C C . ILE A 1 81 ? 9.075 2.641 -12.702 1.00 95.69 81 ILE A C 1
ATOM 644 O O . ILE A 1 81 ? 8.424 2.925 -11.702 1.00 95.69 81 ILE A O 1
ATOM 648 N N . LYS A 1 82 ? 10.405 2.798 -12.756 1.00 95.94 82 LYS A N 1
ATOM 649 C CA . LYS A 1 82 ? 11.184 3.307 -11.615 1.00 95.94 82 LYS A CA 1
ATOM 650 C C . LYS A 1 82 ? 10.752 4.710 -11.197 1.00 95.94 82 LYS A C 1
ATOM 652 O O . LYS A 1 82 ? 10.631 4.980 -10.006 1.00 95.94 82 LYS A O 1
ATOM 657 N N . LYS A 1 83 ? 10.519 5.600 -12.166 1.00 97.94 83 LYS A N 1
ATOM 658 C CA . LYS A 1 83 ? 10.037 6.957 -11.886 1.00 97.94 83 LYS A CA 1
ATOM 659 C C . LYS A 1 83 ? 8.661 6.922 -11.218 1.00 97.94 83 LYS A C 1
ATOM 661 O O . LYS A 1 83 ? 8.479 7.565 -10.193 1.00 97.94 83 LYS A O 1
ATOM 666 N N . PHE A 1 84 ? 7.738 6.128 -11.756 1.00 97.00 84 PHE A N 1
ATOM 667 C CA . PHE A 1 84 ? 6.403 5.956 -11.186 1.00 97.00 84 PHE A CA 1
ATOM 668 C C . PHE A 1 84 ? 6.455 5.420 -9.747 1.00 97.00 84 PHE A C 1
ATOM 670 O O . PHE A 1 84 ? 5.812 5.971 -8.862 1.00 97.00 84 PHE A O 1
ATOM 677 N N . GLN A 1 85 ? 7.281 4.404 -9.483 1.00 96.94 85 GLN A N 1
ATOM 678 C CA . GLN A 1 85 ? 7.482 3.861 -8.134 1.00 96.94 85 GLN A CA 1
ATOM 679 C C . GLN A 1 85 ? 8.003 4.920 -7.152 1.00 96.94 85 GLN A C 1
ATOM 681 O O . GLN A 1 85 ? 7.502 5.010 -6.035 1.00 96.94 85 GLN A O 1
ATOM 686 N N . ALA A 1 86 ? 8.958 5.756 -7.571 1.00 97.38 86 ALA A N 1
ATOM 687 C CA . ALA A 1 86 ? 9.474 6.837 -6.733 1.00 97.38 86 ALA A CA 1
ATOM 688 C C . ALA A 1 86 ? 8.407 7.903 -6.417 1.00 97.38 86 ALA A C 1
ATOM 690 O O . ALA A 1 86 ? 8.342 8.396 -5.292 1.00 97.38 86 ALA A O 1
ATOM 691 N N . GLU A 1 87 ? 7.551 8.237 -7.387 1.00 98.31 87 GLU A N 1
ATOM 692 C CA . GLU A 1 87 ? 6.435 9.171 -7.185 1.00 98.31 87 GLU A CA 1
ATOM 693 C C . GLU A 1 87 ? 5.396 8.614 -6.200 1.00 98.31 87 GLU A C 1
ATOM 695 O O . GLU A 1 87 ? 4.931 9.348 -5.328 1.00 98.31 87 GLU A O 1
ATOM 700 N N . LEU A 1 88 ? 5.084 7.314 -6.276 1.00 97.38 88 LEU A N 1
ATOM 701 C CA . LEU A 1 88 ? 4.195 6.650 -5.317 1.00 97.38 88 LEU A CA 1
ATOM 702 C C . LEU A 1 88 ? 4.774 6.650 -3.897 1.00 97.38 88 LEU A C 1
ATOM 704 O O . LEU A 1 88 ? 4.046 6.943 -2.949 1.00 97.38 88 LEU A O 1
ATOM 708 N N . SER A 1 89 ? 6.075 6.380 -3.741 1.00 96.69 89 SER A N 1
ATOM 709 C CA . SER A 1 89 ? 6.742 6.455 -2.435 1.00 96.69 89 SER A CA 1
ATOM 710 C C . SER A 1 89 ? 6.669 7.862 -1.843 1.00 96.69 89 SER A C 1
ATOM 712 O O . SER A 1 89 ? 6.269 8.026 -0.693 1.00 96.69 89 SER A O 1
ATOM 714 N N . TYR A 1 90 ? 6.972 8.888 -2.644 1.00 97.81 90 TYR A N 1
ATOM 715 C CA . TYR A 1 90 ? 6.861 10.280 -2.208 1.00 97.81 90 TYR A CA 1
ATOM 716 C C . TYR A 1 90 ? 5.429 10.646 -1.785 1.00 97.81 90 TYR A C 1
ATOM 718 O O . TYR A 1 90 ? 5.224 11.291 -0.755 1.00 97.81 90 TYR A O 1
ATOM 726 N N . LEU A 1 91 ? 4.426 10.218 -2.559 1.00 97.06 91 LEU A N 1
ATOM 727 C CA . LEU A 1 91 ? 3.021 10.472 -2.249 1.00 97.06 91 LEU A CA 1
ATOM 728 C C . LEU A 1 91 ? 2.589 9.796 -0.939 1.00 97.06 91 LEU A C 1
ATOM 730 O O . LEU A 1 91 ? 1.931 10.436 -0.120 1.00 97.06 91 LEU A O 1
ATOM 734 N N . SER A 1 92 ? 2.983 8.540 -0.719 1.00 96.00 92 SER A N 1
ATOM 735 C CA . SER A 1 92 ? 2.688 7.804 0.517 1.00 96.00 92 SER A CA 1
ATOM 736 C C . SER A 1 92 ? 3.287 8.499 1.749 1.00 96.00 92 SER A C 1
ATOM 738 O O . SER A 1 92 ? 2.597 8.720 2.749 1.00 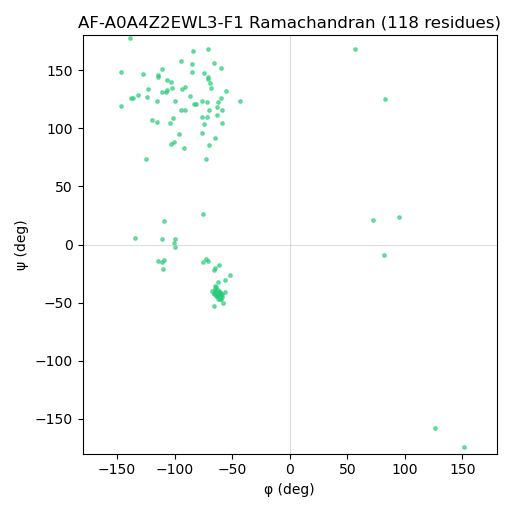96.00 92 SER A O 1
ATOM 740 N N . GLU A 1 93 ? 4.532 8.983 1.657 1.00 96.88 93 GLU A N 1
ATOM 741 C CA . GLU A 1 93 ? 5.149 9.778 2.728 1.00 96.88 93 GLU A CA 1
ATOM 742 C C . GLU A 1 93 ? 4.388 11.083 3.008 1.00 96.88 93 GLU A C 1
ATOM 744 O O . GLU A 1 93 ? 4.217 11.477 4.166 1.00 96.88 93 GLU A O 1
ATOM 749 N N . ALA A 1 94 ? 3.930 11.774 1.961 1.00 9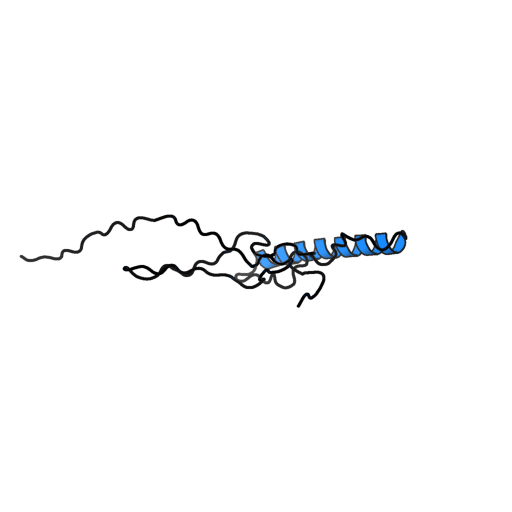7.50 94 ALA A N 1
ATOM 750 C CA . ALA A 1 94 ? 3.158 13.005 2.100 1.00 97.50 94 ALA A CA 1
ATOM 751 C C . ALA A 1 94 ? 1.791 12.751 2.760 1.00 97.50 94 ALA A C 1
ATOM 753 O O . ALA A 1 94 ? 1.388 13.499 3.655 1.00 97.50 94 ALA A O 1
ATOM 754 N N . ILE A 1 95 ? 1.104 11.674 2.367 1.00 95.25 95 ILE A N 1
ATOM 755 C CA . ILE A 1 95 ? -0.164 11.237 2.964 1.00 95.25 95 ILE A CA 1
ATOM 756 C C . ILE A 1 95 ? 0.035 10.873 4.435 1.00 95.25 95 ILE A C 1
ATOM 758 O O . ILE A 1 95 ? -0.737 11.333 5.276 1.00 95.25 95 ILE A O 1
ATOM 762 N N . THR A 1 96 ? 1.099 10.136 4.757 1.00 94.75 96 THR A N 1
ATOM 763 C CA . THR A 1 96 ? 1.458 9.777 6.135 1.00 94.75 96 THR A CA 1
ATOM 764 C C . THR A 1 96 ? 1.655 11.029 6.989 1.00 94.75 96 THR A C 1
ATOM 766 O O . THR A 1 96 ? 1.027 11.172 8.035 1.00 94.75 96 THR A O 1
ATOM 769 N N . LYS A 1 97 ? 2.452 11.997 6.515 1.00 96.69 97 LYS A N 1
ATOM 770 C CA . LYS A 1 97 ? 2.685 13.267 7.228 1.00 96.69 97 LYS A CA 1
ATOM 771 C C . LYS A 1 97 ? 1.400 14.067 7.443 1.00 96.69 97 LYS A C 1
ATOM 773 O O . LYS A 1 97 ? 1.211 14.620 8.522 1.00 96.69 97 LYS A O 1
ATOM 778 N N . ARG A 1 98 ? 0.513 14.118 6.444 1.00 96.94 98 ARG A N 1
ATOM 779 C CA . ARG A 1 98 ? -0.798 14.773 6.565 1.00 96.94 98 ARG A CA 1
ATOM 780 C C . ARG A 1 98 ? -1.697 14.045 7.572 1.00 96.94 98 ARG A C 1
ATOM 782 O O . ARG A 1 98 ? -2.375 14.701 8.353 1.00 96.94 98 ARG A O 1
ATOM 789 N N . ASN A 1 99 ? -1.717 12.712 7.562 1.00 92.88 99 ASN A N 1
ATOM 790 C CA . ASN A 1 99 ? -2.545 11.906 8.465 1.00 92.88 99 ASN A CA 1
ATOM 791 C C . ASN A 1 99 ? -2.182 12.098 9.938 1.00 92.88 99 ASN A C 1
ATOM 793 O O . ASN A 1 99 ? -3.084 12.111 10.764 1.00 92.88 99 ASN A O 1
ATOM 797 N N . LEU A 1 100 ? -0.908 12.349 10.259 1.00 94.56 100 LEU A N 1
ATOM 798 C CA . LEU A 1 100 ? -0.474 12.665 11.628 1.00 94.56 100 LEU A CA 1
ATOM 799 C C . LEU A 1 100 ? -1.113 13.940 12.206 1.00 94.56 100 LEU A C 1
ATOM 801 O O . LEU A 1 100 ? -1.050 14.160 13.411 1.00 94.56 100 LEU A O 1
ATOM 805 N N . GLN A 1 101 ? -1.681 14.801 11.359 1.00 93.75 101 GLN A N 1
ATOM 806 C CA . GLN A 1 101 ? -2.304 16.062 11.764 1.00 93.75 101 GLN A CA 1
ATOM 807 C C . GLN A 1 101 ? -3.833 15.975 11.855 1.00 93.75 101 GLN A C 1
ATOM 809 O O . GLN A 1 101 ? -4.471 16.970 12.192 1.00 93.75 101 GLN A O 1
ATOM 814 N N . LEU A 1 102 ? -4.430 14.826 11.523 1.00 87.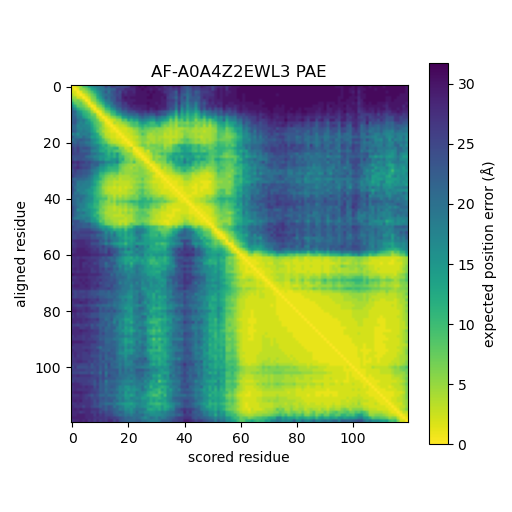44 102 LEU A N 1
ATOM 815 C CA . LEU A 1 102 ? -5.875 14.630 11.556 1.00 87.44 102 LEU A CA 1
ATOM 816 C C . LEU A 1 102 ? -6.272 13.745 12.733 1.00 87.44 102 LEU A C 1
ATOM 818 O O . LEU A 1 102 ? -5.616 12.751 13.018 1.00 87.44 102 LEU A O 1
ATOM 822 N N . GLU A 1 103 ? -7.397 14.079 13.360 1.00 89.56 103 GLU A N 1
ATOM 823 C CA . GLU A 1 103 ? -8.037 13.216 14.358 1.00 89.56 103 GLU A CA 1
ATOM 824 C C . GLU A 1 103 ? -8.505 11.893 13.733 1.00 89.56 103 GLU A C 1
ATOM 826 O O . GLU A 1 103 ? -8.381 10.838 14.344 1.00 89.56 103 GLU A O 1
ATOM 831 N N . ILE A 1 104 ? -8.985 11.950 12.486 1.00 89.44 104 ILE A N 1
ATOM 832 C CA . ILE A 1 104 ? -9.387 10.779 11.704 1.00 89.44 104 ILE A CA 1
ATOM 833 C C . ILE A 1 104 ? -8.523 10.726 10.436 1.00 89.44 104 ILE A C 1
ATOM 835 O O . ILE A 1 104 ? -8.701 11.560 9.538 1.00 89.44 104 ILE A O 1
ATOM 839 N N . PRO A 1 105 ? -7.567 9.786 10.339 1.00 90.56 105 PRO A N 1
ATOM 840 C CA . PRO A 1 105 ? -6.703 9.667 9.176 1.00 90.56 105 PRO A CA 1
ATOM 841 C C . PRO A 1 105 ? -7.472 9.140 7.955 1.00 90.56 105 PRO A C 1
ATOM 843 O O . PRO A 1 105 ? -8.333 8.272 8.047 1.00 90.56 105 PRO A O 1
ATOM 846 N N . TYR A 1 106 ? -7.113 9.645 6.778 1.00 87.44 106 TYR A N 1
ATOM 847 C CA . TYR A 1 106 ? -7.587 9.153 5.487 1.00 87.44 106 TYR A CA 1
ATOM 848 C C . TYR A 1 106 ? -6.479 8.329 4.820 1.00 87.44 106 TYR A C 1
ATOM 850 O O . TYR A 1 106 ? -5.492 8.896 4.338 1.00 87.44 106 TYR A O 1
ATOM 858 N N . SER A 1 107 ? -6.615 7.002 4.828 1.00 87.31 107 SER A N 1
ATOM 859 C CA . SER A 1 107 ? -5.621 6.034 4.325 1.00 87.31 107 SER A CA 1
ATOM 860 C C . SER A 1 107 ? -6.034 5.329 3.027 1.00 87.31 107 SER A C 1
ATOM 862 O O . SER A 1 107 ? -5.182 4.757 2.358 1.00 87.31 107 SER A O 1
ATOM 864 N N . TYR A 1 108 ? -7.307 5.416 2.622 1.00 85.75 108 TYR A N 1
ATOM 865 C CA . TYR A 1 108 ? -7.868 4.661 1.489 1.00 85.75 108 TYR A CA 1
ATOM 866 C C . TYR A 1 108 ? -7.140 4.851 0.151 1.00 85.75 108 TYR A C 1
ATOM 868 O O . TYR A 1 108 ? -7.136 3.948 -0.679 1.00 85.75 108 TYR A O 1
ATOM 876 N N . LEU A 1 109 ? -6.546 6.028 -0.073 1.00 90.12 109 LEU A N 1
ATOM 877 C CA . LEU A 1 109 ? -5.788 6.336 -1.290 1.00 90.12 109 LEU A CA 1
ATOM 878 C C . LEU A 1 109 ? -4.273 6.436 -1.056 1.00 90.12 109 LEU A C 1
ATOM 880 O O . LEU A 1 109 ? -3.564 7.050 -1.852 1.00 90.12 109 LEU A O 1
ATOM 884 N N . ASP A 1 110 ? -3.764 5.859 0.031 1.00 92.12 110 ASP A N 1
ATOM 885 C CA . ASP A 1 110 ? -2.326 5.701 0.222 1.00 92.12 110 ASP A CA 1
ATOM 886 C C . ASP A 1 110 ? -1.794 4.619 -0.736 1.00 92.12 110 ASP A C 1
ATOM 888 O O . ASP A 1 110 ? -2.249 3.477 -0.661 1.00 92.12 110 ASP A O 1
ATOM 892 N N . PRO A 1 111 ? -0.817 4.915 -1.616 1.00 92.50 111 PRO A N 1
ATOM 893 C CA . PRO A 1 111 ? -0.205 3.911 -2.486 1.00 92.50 111 PRO A CA 1
ATOM 894 C C . PRO A 1 111 ? 0.303 2.655 -1.766 1.00 92.50 111 PRO A C 1
ATOM 896 O O . PRO A 1 111 ? 0.359 1.591 -2.375 1.00 92.50 111 PRO A O 1
ATOM 899 N N . ALA A 1 112 ? 0.656 2.758 -0.481 1.00 88.38 112 ALA A N 1
ATOM 900 C CA . ALA A 1 112 ? 1.062 1.614 0.331 1.00 88.38 112 ALA A CA 1
ATOM 901 C C . ALA A 1 112 ? -0.096 0.657 0.679 1.00 88.38 112 ALA A C 1
ATOM 903 O O . ALA A 1 112 ? 0.157 -0.455 1.133 1.00 88.38 112 ALA A O 1
ATOM 904 N N . GLN A 1 113 ? -1.343 1.084 0.476 1.00 85.12 113 GLN A N 1
ATOM 905 C CA . GLN A 1 113 ? -2.564 0.343 0.797 1.00 85.12 113 GLN A CA 1
ATOM 906 C C . GLN A 1 113 ? -3.366 -0.037 -0.458 1.00 85.12 113 GLN A C 1
ATOM 908 O O . GLN A 1 113 ? -4.248 -0.881 -0.380 1.00 85.12 113 GLN A O 1
ATOM 913 N N . ILE A 1 114 ? -3.067 0.555 -1.623 1.00 85.94 114 ILE A N 1
ATOM 914 C CA . ILE A 1 114 ? -3.822 0.315 -2.859 1.00 85.94 114 ILE A CA 1
ATOM 915 C C . ILE A 1 114 ? -3.292 -0.911 -3.614 1.00 85.94 114 ILE A C 1
ATOM 917 O O . ILE A 1 114 ? -2.119 -0.961 -3.983 1.00 85.94 114 ILE A O 1
ATOM 921 N N . GLU A 1 115 ? -4.174 -1.850 -3.960 1.00 85.25 115 GLU A N 1
ATOM 922 C CA . GLU A 1 115 ? -3.884 -2.957 -4.876 1.00 85.25 115 GLU A CA 1
ATOM 923 C C . GLU A 1 115 ? -3.803 -2.534 -6.353 1.00 85.25 115 GLU A C 1
ATOM 925 O O . GLU A 1 115 ? -4.514 -1.658 -6.839 1.00 85.25 115 GLU A O 1
ATOM 930 N N . ASN A 1 116 ? -2.944 -3.221 -7.107 1.00 84.38 116 ASN A N 1
ATOM 931 C CA . ASN A 1 116 ? -2.689 -2.954 -8.523 1.00 84.38 116 ASN A CA 1
ATOM 932 C C . ASN A 1 116 ? -3.819 -3.438 -9.459 1.00 84.38 116 ASN A C 1
ATOM 934 O O . ASN A 1 116 ? -3.841 -3.089 -10.639 1.00 84.38 116 ASN A O 1
ATOM 938 N N . SER A 1 117 ? -4.733 -4.284 -8.977 1.00 80.00 117 SER A N 1
ATOM 939 C CA . SER A 1 117 ? -5.804 -4.880 -9.783 1.00 80.00 117 SER A CA 1
ATOM 940 C C . SER A 1 117 ? -7.077 -5.086 -8.976 1.00 80.00 117 SER A C 1
ATOM 942 O O . SER A 1 117 ? -7.005 -5.414 -7.799 1.00 80.00 117 SER A O 1
ATOM 944 N N . VAL A 1 118 ? -8.230 -4.995 -9.641 1.00 74.75 118 VAL A N 1
ATOM 945 C CA . VAL A 1 118 ? -9.505 -5.471 -9.091 1.00 74.75 118 VAL A CA 1
ATOM 946 C C . VAL A 1 118 ? -9.589 -6.979 -9.311 1.00 74.75 118 VAL A C 1
ATOM 948 O O . VAL A 1 118 ? -9.538 -7.440 -10.453 1.00 74.75 118 VAL A O 1
ATOM 951 N N . THR A 1 119 ? -9.726 -7.741 -8.233 1.00 59.69 119 THR A N 1
ATOM 952 C CA . THR A 1 119 ? -10.034 -9.175 -8.271 1.00 59.69 119 THR A CA 1
ATOM 953 C C . THR A 1 119 ? -11.406 -9.397 -7.642 1.00 59.69 119 THR A C 1
ATOM 955 O O . THR A 1 119 ? -11.628 -8.954 -6.519 1.00 59.69 119 THR A O 1
ATOM 958 N N . ILE A 1 120 ? -12.322 -10.021 -8.392 1.00 47.66 120 ILE A N 1
ATOM 959 C CA . ILE A 1 120 ? -13.708 -10.341 -8.008 1.00 47.66 120 ILE A CA 1
ATOM 960 C C . ILE A 1 120 ? -13.957 -11.839 -8.160 1.00 47.66 120 ILE A C 1
ATOM 962 O O . ILE A 1 120 ? -13.302 -12.439 -9.047 1.00 47.66 120 ILE A O 1
#

InterPro domains:
  IPR001024 PLAT/LH2 domain [PF01477] (16-60)
  IPR001024 PLAT/LH2 domain [PS50095] (14-120)
  IPR013819 Lipoxygenase, C-terminal [PS51393] (1-120)
  IPR036226 Lipoxigenase, C-terminal domain superfamily [SSF48484] (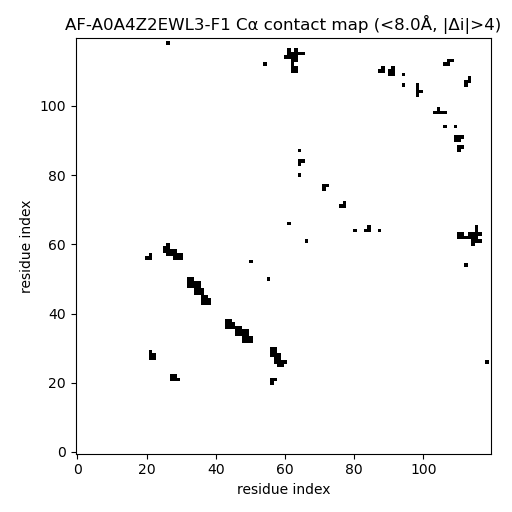57-120)
  IPR036392 PLAT/LH2 domain superfamily [SSF49723] (10-62)